Protein AF-A0A9E2CHU8-F1 (afdb_monomer)

Sequence (128 aa):
VSDAAAYLDTESKRGSFPGAATSPAGDGAPVSTQIASVIAGFEHRLPARLESLKRALKTEDNEAVRDILHQLTGTAGICGHAEISHEARRLLELARAGKLASRPEEMQTLERLVSDVTASHVDDPQAG

Mean predicted aligned error: 12.35 Å

Solvent-accessible surface area (backbone atoms only — not comparable to full-atom values): 7873 Å² total; per-residue (Å²): 140,78,91,82,83,87,89,82,83,88,82,86,79,81,76,83,76,84,78,83,78,88,72,90,80,84,70,91,66,57,70,68,58,58,52,50,53,52,35,52,53,48,59,70,45,45,62,62,50,52,53,50,40,53,49,22,50,74,68,67,35,62,65,60,35,43,52,52,24,50,49,41,24,55,52,27,46,77,57,68,37,54,67,57,13,52,48,25,46,54,50,34,55,32,48,76,69,68,50,35,77,85,37,68,73,72,48,52,63,54,52,49,54,52,50,53,56,52,55,65,59,71,76,60,93,79,89,125

Radius of gyration: 19.63 Å; Cα contacts (8 Å, |Δi|>4): 75; chains: 1; bounding box: 46×38×65 Å

Nearest PDB structures (foldseek):
  3myf-assembly1_A  TM=8.505E-01  e=9.511E-03  Shewanella sp. W3-18-1
  7c1i-assembly2_E  TM=8.844E-01  e=1.509E-02  Pseudomonas aeruginosa
  2a0b-assembly1_A  TM=7.018E-01  e=8.637E-02  Escherichia coli
  1sr2-assembly1_A  TM=5.996E-01  e=4.211E-02  Escherichia coli
  2mey-assembly1_A  TM=4.285E-01  e=1.123E+00  Blomia tropicalis

pLDDT: mean 79.86, std 22.06, range [34.59, 98.5]

Secondary structure (DSSP, 8-state):
--------------------------S---HHHHHHHHHHHHHHHHHHHHHHHHHHHHTT-HHHHHHHHHHHHHHHHHTT-HHHHHHHHHHHHHHHTT-STT-GGGGHHHHHHHHHHHHHHHT-----

Foldseek 3Di:
DDDDDDDDDPDDDPDDDPDPDDDDPDDCDDPVVVLVVLLVVCLVCLVVLLVQLVVCLVVVVLVSVLVSLVCQLVSCVSSVNNQSNVLSVVLNVCSVVVNCSVCVVSCVSNVVSSVVSNVVVVPDPPDD

Structure (mmCIF, N/CA/C/O backbone):
data_AF-A0A9E2CHU8-F1
#
_entry.id   AF-A0A9E2CHU8-F1
#
loop_
_atom_site.group_PDB
_atom_site.id
_atom_site.type_symbol
_atom_site.label_atom_id
_atom_site.label_alt_id
_atom_site.label_comp_id
_atom_site.label_asym_id
_atom_site.label_entity_id
_atom_site.label_seq_id
_atom_site.pdbx_PDB_ins_code
_atom_site.Cartn_x
_atom_site.Cartn_y
_atom_site.Cartn_z
_atom_site.occupancy
_atom_site.B_iso_or_equiv
_atom_site.auth_seq_id
_atom_site.auth_comp_id
_atom_site.auth_asym_id
_atom_site.auth_atom_id
_atom_site.pdbx_PDB_model_num
ATOM 1 N N . VAL A 1 1 ? 33.804 -28.545 33.926 1.00 43.16 1 VAL A N 1
ATOM 2 C CA . VAL A 1 1 ? 33.147 -29.843 33.639 1.00 43.16 1 VAL A CA 1
ATOM 3 C C . VAL A 1 1 ? 31.810 -29.819 34.352 1.00 43.16 1 VAL A C 1
ATOM 5 O O . VAL A 1 1 ? 31.831 -29.730 35.568 1.00 43.16 1 VAL A O 1
ATOM 8 N N . SER A 1 2 ? 30.646 -29.724 33.720 1.00 43.09 2 SER A N 1
ATOM 9 C CA . SER A 1 2 ? 30.214 -29.881 32.318 1.00 43.09 2 SER A CA 1
ATOM 10 C C . SER A 1 2 ? 29.017 -28.930 32.128 1.00 43.09 2 SER A C 1
ATOM 12 O O . SER A 1 2 ? 28.250 -28.748 33.066 1.00 43.09 2 SER A O 1
ATOM 14 N N . ASP A 1 3 ? 28.957 -28.085 31.105 1.00 42.50 3 ASP A N 1
ATOM 15 C CA . ASP A 1 3 ? 28.552 -28.362 29.717 1.00 42.50 3 ASP A CA 1
ATOM 16 C C . ASP A 1 3 ? 27.174 -29.035 29.591 1.00 42.50 3 ASP A C 1
ATOM 18 O O . ASP A 1 3 ? 27.013 -30.219 29.886 1.00 42.50 3 ASP A O 1
ATOM 22 N N . ALA A 1 4 ? 26.198 -28.235 29.163 1.00 45.34 4 ALA A N 1
ATOM 23 C CA . ALA A 1 4 ? 24.942 -28.663 28.563 1.00 45.34 4 ALA A CA 1
ATOM 24 C C . ALA A 1 4 ? 24.441 -27.516 27.672 1.00 45.34 4 ALA A C 1
ATOM 26 O O . ALA A 1 4 ? 23.685 -26.635 28.082 1.00 45.34 4 ALA A O 1
ATOM 27 N N . ALA A 1 5 ? 24.964 -27.523 26.452 1.00 47.44 5 ALA A N 1
ATOM 28 C CA . ALA A 1 5 ? 24.427 -26.846 25.289 1.00 47.44 5 ALA A CA 1
ATOM 29 C C . ALA A 1 5 ? 22.948 -27.199 25.016 1.00 47.44 5 ALA A C 1
ATOM 31 O O . ALA A 1 5 ? 22.411 -28.163 25.554 1.00 47.44 5 ALA A O 1
ATOM 32 N N . ALA A 1 6 ? 22.382 -26.456 24.059 1.00 47.72 6 ALA A N 1
ATOM 33 C CA . ALA A 1 6 ? 21.117 -26.673 23.348 1.00 47.72 6 ALA A CA 1
ATOM 34 C C . ALA A 1 6 ? 19.901 -25.899 23.875 1.00 47.72 6 ALA A C 1
ATOM 36 O O . ALA A 1 6 ? 19.076 -26.423 24.609 1.00 47.72 6 ALA A O 1
ATOM 37 N N . TYR A 1 7 ? 19.738 -24.671 23.373 1.00 40.31 7 TYR A N 1
ATOM 38 C CA . TYR A 1 7 ? 18.415 -24.145 23.019 1.00 40.31 7 TYR A CA 1
ATOM 39 C C . TYR A 1 7 ? 18.536 -23.271 21.759 1.00 40.31 7 TYR A C 1
ATOM 41 O O . TYR A 1 7 ? 18.435 -22.048 21.785 1.00 40.31 7 TYR A O 1
ATOM 49 N N . LEU A 1 8 ? 18.826 -23.936 20.640 1.00 45.59 8 LEU A N 1
ATOM 50 C CA . LEU A 1 8 ? 18.444 -23.477 19.310 1.00 45.59 8 LEU A CA 1
ATOM 51 C C . LEU A 1 8 ? 17.342 -24.431 18.853 1.00 45.59 8 LEU A C 1
ATOM 53 O O . LEU A 1 8 ? 17.632 -25.580 18.542 1.00 45.59 8 LEU A O 1
ATOM 57 N N . ASP A 1 9 ? 16.100 -23.961 18.842 1.00 40.09 9 ASP A N 1
ATOM 58 C CA . ASP A 1 9 ? 15.041 -24.565 18.030 1.00 40.09 9 ASP A CA 1
ATOM 59 C C . ASP A 1 9 ? 14.182 -23.447 17.438 1.00 40.09 9 ASP A C 1
ATOM 61 O O . ASP A 1 9 ? 13.048 -23.166 17.821 1.00 40.09 9 ASP A O 1
ATOM 65 N N . THR A 1 10 ? 14.815 -22.710 16.534 1.00 47.91 10 THR A N 1
ATOM 66 C CA . THR A 1 10 ? 14.122 -21.972 15.491 1.00 47.91 10 THR A CA 1
ATOM 67 C C . THR A 1 10 ? 13.942 -22.941 14.334 1.00 47.91 10 THR A C 1
ATOM 69 O O . THR A 1 10 ? 14.898 -23.141 13.597 1.00 47.91 10 THR A O 1
ATOM 72 N N . GLU A 1 11 ? 12.767 -23.550 14.192 1.00 44.38 11 GLU A N 1
ATOM 73 C CA . GLU A 1 11 ? 12.120 -23.835 12.902 1.00 44.38 11 GLU A CA 1
ATOM 74 C C . GLU A 1 11 ? 10.859 -24.684 13.108 1.00 44.38 11 GLU A C 1
ATOM 76 O O . GLU A 1 11 ? 10.882 -25.909 13.165 1.00 44.38 11 GLU A O 1
ATOM 81 N N . SER A 1 12 ? 9.694 -24.035 13.134 1.00 45.47 12 SER A N 1
ATOM 82 C CA . SER A 1 12 ? 8.466 -24.740 12.782 1.00 45.47 12 SER A CA 1
ATOM 83 C C . SER A 1 12 ? 7.416 -23.795 12.228 1.00 45.47 12 SER A C 1
ATOM 85 O O . SER A 1 12 ? 7.088 -22.782 12.836 1.00 45.47 12 SER A O 1
ATOM 87 N N . LYS A 1 13 ? 6.878 -24.198 11.072 1.00 44.41 13 LYS A N 1
ATOM 88 C CA . LYS A 1 13 ? 5.849 -23.550 10.241 1.00 44.41 13 LYS A CA 1
ATOM 89 C C . LYS A 1 13 ? 6.331 -22.461 9.282 1.00 44.41 13 LYS A C 1
ATOM 91 O O . LYS A 1 13 ? 5.797 -21.358 9.246 1.00 44.41 13 LYS A O 1
ATOM 96 N N . ARG A 1 14 ? 7.211 -22.841 8.347 1.00 46.72 14 ARG A N 1
ATOM 97 C CA . ARG A 1 14 ? 7.041 -22.332 6.976 1.00 46.72 14 ARG A CA 1
ATOM 98 C C . ARG A 1 14 ? 5.770 -22.964 6.425 1.00 46.72 14 ARG A C 1
ATOM 100 O O . ARG A 1 14 ? 5.700 -24.181 6.258 1.00 46.72 14 ARG A O 1
ATOM 107 N N . GLY A 1 15 ? 4.756 -22.128 6.232 1.00 39.62 15 GLY A N 1
ATOM 108 C CA . GLY A 1 15 ? 3.536 -22.490 5.534 1.00 39.62 15 GLY A CA 1
ATOM 109 C C . GLY A 1 15 ? 3.875 -23.153 4.205 1.00 39.62 15 GLY A C 1
ATOM 110 O O . GLY A 1 15 ? 4.675 -22.652 3.417 1.00 39.62 15 GLY A O 1
ATOM 111 N N . SER A 1 16 ? 3.281 -24.322 4.020 1.00 41.88 16 SER A N 1
ATOM 112 C CA . SER A 1 16 ? 3.229 -25.072 2.780 1.00 41.88 16 SER A CA 1
ATOM 113 C C . SER A 1 16 ? 2.719 -24.162 1.658 1.00 41.88 16 SER A C 1
ATOM 115 O O . SER A 1 16 ? 1.553 -23.775 1.654 1.00 41.88 16 SER A O 1
ATOM 117 N N . PHE A 1 17 ? 3.594 -23.794 0.722 1.00 44.38 17 PHE A N 1
ATOM 118 C CA . PHE A 1 17 ? 3.170 -23.302 -0.585 1.00 44.38 17 PHE A CA 1
ATOM 119 C C . PHE A 1 17 ? 2.913 -24.530 -1.466 1.00 44.38 17 PHE A C 1
ATOM 121 O O . PHE A 1 17 ? 3.857 -25.281 -1.734 1.00 44.38 17 PHE A O 1
ATOM 128 N N . PRO A 1 18 ? 1.671 -24.783 -1.910 1.00 47.88 18 PRO A N 1
ATOM 129 C CA . PRO A 1 18 ? 1.404 -25.883 -2.816 1.00 47.88 18 PRO A CA 1
ATOM 130 C C . PRO A 1 18 ? 1.918 -25.525 -4.217 1.00 47.88 18 PRO A C 1
ATOM 132 O O . PRO A 1 18 ? 1.414 -24.616 -4.865 1.00 47.88 18 PRO A O 1
ATOM 135 N N . GLY A 1 19 ? 2.941 -26.263 -4.650 1.00 43.47 19 GLY A N 1
ATOM 136 C CA . GLY A 1 19 ? 3.188 -26.667 -6.036 1.00 43.47 19 GLY A CA 1
ATOM 137 C C . GLY A 1 19 ? 3.162 -25.590 -7.122 1.00 43.47 19 GLY A C 1
ATOM 138 O O . GLY A 1 19 ? 2.180 -25.470 -7.845 1.00 43.47 19 GLY A O 1
ATOM 139 N N . ALA A 1 20 ? 4.305 -24.947 -7.367 1.00 40.34 20 ALA A N 1
ATOM 140 C CA . ALA A 1 20 ? 4.654 -24.538 -8.724 1.00 40.34 20 ALA A CA 1
ATOM 141 C C . ALA A 1 20 ? 5.552 -25.630 -9.309 1.00 40.34 20 ALA A C 1
ATOM 143 O O . ALA A 1 20 ? 6.733 -25.735 -8.981 1.00 40.34 20 ALA A O 1
ATOM 144 N N . ALA A 1 21 ? 4.940 -26.496 -10.113 1.00 43.25 21 ALA A N 1
ATOM 145 C CA . ALA A 1 21 ? 5.636 -27.493 -10.899 1.00 43.25 21 ALA A CA 1
ATOM 146 C C . ALA A 1 21 ? 6.771 -26.835 -11.695 1.00 43.25 21 ALA A C 1
ATOM 148 O O . ALA A 1 21 ? 6.575 -25.876 -12.440 1.00 43.25 21 ALA A O 1
ATOM 149 N N . THR A 1 22 ? 7.964 -27.387 -11.525 1.00 52.81 22 THR A N 1
ATOM 150 C CA . THR A 1 22 ? 9.127 -27.159 -12.371 1.00 52.81 22 THR A CA 1
ATOM 1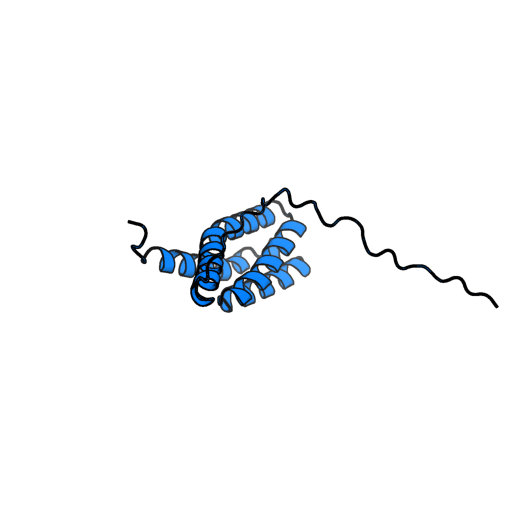51 C C . THR A 1 22 ? 8.772 -27.462 -13.827 1.00 52.81 22 THR A C 1
ATOM 153 O O . THR A 1 22 ? 8.552 -28.620 -14.178 1.00 52.81 22 THR A O 1
ATOM 156 N N . SER A 1 23 ? 8.751 -26.438 -14.678 1.00 50.59 23 SER A N 1
ATOM 157 C CA . SER A 1 23 ? 8.963 -26.601 -16.119 1.00 50.59 2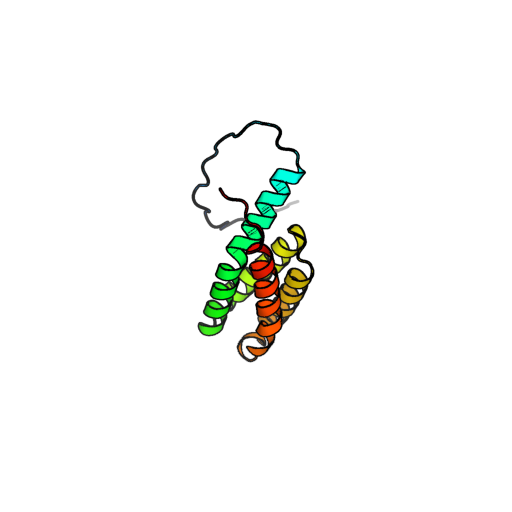3 SER A CA 1
ATOM 158 C C . SER A 1 23 ? 10.279 -25.916 -16.487 1.00 50.59 23 SER A C 1
ATOM 160 O O . SER A 1 23 ? 10.450 -24.739 -16.160 1.00 50.59 23 SER A O 1
ATOM 162 N N . PRO A 1 24 ? 11.229 -26.625 -17.123 1.00 58.19 24 PRO A N 1
ATOM 163 C CA . PRO A 1 24 ? 12.494 -26.051 -17.536 1.00 58.19 24 PRO A CA 1
ATOM 164 C C . PRO A 1 24 ? 12.301 -25.404 -18.909 1.00 58.19 24 PRO A C 1
ATOM 166 O O . PRO A 1 24 ? 12.374 -26.072 -19.935 1.00 58.19 24 PRO A O 1
ATOM 169 N N . ALA A 1 25 ? 12.046 -24.098 -18.937 1.00 49.81 25 ALA A N 1
ATOM 170 C CA . ALA A 1 25 ? 12.261 -23.314 -20.146 1.00 49.81 25 ALA A CA 1
ATOM 171 C C . ALA A 1 25 ? 13.726 -22.864 -20.144 1.00 49.81 25 ALA A C 1
ATOM 173 O O . ALA A 1 25 ? 14.080 -21.828 -19.582 1.00 49.81 25 ALA A O 1
ATOM 174 N N . GLY A 1 26 ? 14.593 -23.705 -20.706 1.00 56.34 26 GLY A N 1
ATOM 175 C CA . GLY A 1 26 ? 15.872 -23.235 -21.212 1.00 56.34 26 GLY A CA 1
ATOM 176 C C . GLY A 1 26 ? 15.613 -22.359 -22.431 1.00 56.34 26 GLY A C 1
ATOM 177 O O . GLY A 1 26 ? 14.940 -22.797 -23.352 1.00 56.34 26 GLY A O 1
ATOM 178 N N . ASP A 1 27 ? 16.075 -21.117 -22.386 1.00 52.38 27 ASP A N 1
ATOM 179 C CA . ASP A 1 27 ? 16.799 -20.440 -23.464 1.00 52.38 27 ASP A CA 1
ATOM 180 C C . ASP A 1 27 ? 17.025 -18.991 -23.048 1.00 52.38 27 ASP A C 1
ATOM 182 O O . ASP A 1 27 ? 16.215 -18.400 -22.334 1.00 52.38 27 ASP A O 1
ATOM 186 N N . GLY A 1 28 ? 18.176 -18.448 -23.435 1.00 52.66 28 GLY A N 1
ATOM 187 C CA . GLY A 1 28 ? 18.713 -17.161 -23.003 1.00 52.66 28 GLY A CA 1
ATOM 188 C C . GLY A 1 28 ? 17.872 -15.951 -23.403 1.00 52.66 28 GLY A C 1
ATOM 189 O O . GLY A 1 28 ? 18.318 -15.125 -24.196 1.00 52.66 28 GLY A O 1
ATOM 190 N N . ALA A 1 29 ? 16.685 -15.801 -22.817 1.00 50.88 29 ALA A N 1
ATOM 191 C CA . ALA A 1 29 ? 15.995 -14.528 -22.786 1.00 50.88 29 ALA A CA 1
ATOM 192 C C . ALA A 1 29 ? 16.943 -13.511 -22.131 1.00 50.88 29 ALA A C 1
ATOM 194 O O . ALA A 1 29 ? 17.477 -13.786 -21.048 1.00 50.88 29 ALA A O 1
ATOM 195 N N . PRO A 1 30 ? 17.199 -12.355 -22.765 1.00 60.56 30 PRO A N 1
ATOM 196 C CA . PRO A 1 30 ? 18.044 -11.344 -22.158 1.00 60.56 30 PRO A CA 1
ATOM 197 C C . PRO A 1 30 ? 17.442 -10.970 -20.799 1.00 60.56 30 PRO A C 1
ATOM 199 O O . PRO A 1 30 ? 16.225 -10.840 -20.671 1.00 60.56 30 PRO A O 1
ATOM 202 N N . VAL A 1 31 ? 18.288 -10.821 -19.775 1.00 66.69 31 VAL A N 1
ATOM 203 C CA . VAL A 1 31 ? 17.899 -10.558 -18.371 1.00 66.69 31 VAL A CA 1
ATOM 204 C C . VAL A 1 31 ? 16.854 -9.433 -18.252 1.00 66.69 31 VAL A C 1
ATOM 206 O O . VAL A 1 31 ? 15.976 -9.482 -17.392 1.00 66.69 31 VAL A O 1
ATOM 209 N N . SER A 1 32 ? 16.882 -8.463 -19.169 1.00 69.88 32 SER A N 1
ATOM 210 C CA . SER A 1 32 ? 15.886 -7.393 -19.297 1.00 69.88 32 SER A CA 1
ATOM 211 C C . SER A 1 32 ? 14.448 -7.889 -19.511 1.00 69.88 32 SER A C 1
ATOM 213 O O . SER A 1 32 ? 13.523 -7.335 -18.925 1.00 69.88 32 SER A O 1
ATOM 215 N N . THR A 1 33 ? 14.243 -8.948 -20.298 1.00 71.69 33 THR A N 1
ATOM 216 C CA . THR A 1 33 ? 12.911 -9.501 -20.609 1.00 71.69 33 THR A CA 1
ATOM 217 C C . THR A 1 33 ? 12.318 -10.249 -19.414 1.00 71.69 33 THR A C 1
ATOM 219 O O . THR A 1 33 ? 11.124 -10.141 -19.137 1.00 71.69 33 THR A O 1
ATOM 222 N N . GLN A 1 34 ? 13.153 -10.957 -18.645 1.00 78.12 34 GLN A N 1
ATOM 223 C CA . GLN A 1 34 ? 12.707 -11.628 -17.419 1.00 78.12 34 GLN A CA 1
ATOM 224 C C . GLN A 1 34 ? 12.266 -10.612 -16.360 1.00 78.12 34 GLN A C 1
ATOM 226 O O . GLN A 1 34 ? 11.193 -10.765 -15.778 1.00 78.12 34 GLN A O 1
ATOM 231 N N . ILE A 1 35 ? 13.041 -9.542 -16.157 1.00 83.38 35 ILE A N 1
ATOM 232 C CA . ILE A 1 35 ? 12.691 -8.469 -15.215 1.00 83.38 35 ILE A CA 1
ATOM 233 C C . ILE A 1 35 ? 11.384 -7.780 -15.632 1.00 83.38 35 ILE A C 1
ATOM 235 O O . ILE A 1 35 ? 10.507 -7.598 -14.789 1.00 83.38 35 ILE A O 1
ATOM 239 N N . ALA A 1 36 ? 11.205 -7.483 -16.924 1.00 84.69 36 ALA A N 1
ATOM 240 C CA . ALA A 1 36 ? 9.966 -6.893 -17.435 1.00 84.69 36 ALA A CA 1
ATOM 241 C C . ALA A 1 36 ? 8.733 -7.765 -17.132 1.00 84.69 36 ALA A C 1
ATOM 243 O O . ALA A 1 36 ? 7.715 -7.252 -16.674 1.00 84.69 36 ALA A O 1
ATOM 244 N N . SER A 1 37 ? 8.836 -9.092 -17.285 1.00 86.50 37 SER A N 1
ATOM 245 C CA . SER A 1 37 ? 7.731 -10.008 -16.955 1.00 86.50 37 SER A CA 1
ATOM 246 C C . SER A 1 37 ? 7.376 -10.021 -15.459 1.00 86.50 37 SER A C 1
ATOM 248 O O . SER A 1 37 ? 6.205 -10.145 -15.091 1.00 86.50 37 SER A O 1
ATOM 250 N N . VAL A 1 38 ? 8.373 -9.852 -14.581 1.00 89.25 38 VAL A N 1
ATOM 251 C CA . VAL A 1 38 ? 8.163 -9.765 -13.128 1.00 89.25 38 VAL A CA 1
ATOM 252 C C . VAL A 1 38 ? 7.437 -8.471 -12.771 1.00 89.25 38 VAL A C 1
ATOM 254 O O . VAL A 1 38 ? 6.489 -8.522 -11.981 1.00 89.25 38 VAL A O 1
ATOM 257 N N . ILE A 1 39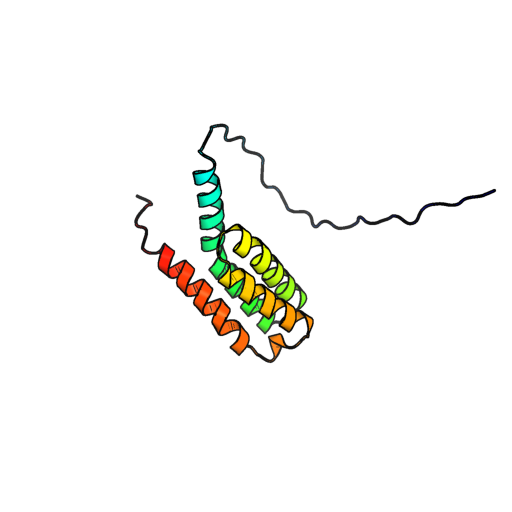 ? 7.844 -7.350 -13.373 1.00 91.44 39 ILE A N 1
ATOM 258 C CA . ILE A 1 39 ? 7.207 -6.039 -13.189 1.00 91.44 39 ILE A CA 1
ATOM 259 C C . ILE A 1 39 ? 5.758 -6.090 -13.681 1.00 91.44 39 ILE A C 1
ATOM 261 O O . ILE A 1 39 ? 4.850 -5.850 -12.890 1.00 91.44 39 ILE A O 1
ATOM 265 N N . ALA A 1 40 ? 5.516 -6.538 -14.916 1.00 89.69 40 ALA A N 1
ATOM 266 C CA . ALA A 1 40 ? 4.162 -6.666 -15.462 1.00 89.69 40 ALA A CA 1
ATOM 267 C C . ALA A 1 40 ? 3.275 -7.581 -14.595 1.00 89.69 40 ALA A C 1
ATOM 269 O O . ALA A 1 40 ? 2.123 -7.267 -14.295 1.00 89.69 40 ALA A O 1
ATOM 270 N N . GLY A 1 41 ? 3.823 -8.699 -14.104 1.00 90.75 41 GLY A N 1
ATOM 271 C CA . GLY A 1 41 ? 3.108 -9.576 -13.179 1.00 90.75 41 GLY A CA 1
ATOM 272 C C . GLY A 1 41 ? 2.786 -8.908 -11.836 1.00 90.75 41 GLY A C 1
ATOM 273 O O . GLY A 1 41 ? 1.746 -9.195 -11.238 1.00 90.75 41 GLY A O 1
ATOM 274 N N . PHE A 1 42 ? 3.667 -8.045 -11.329 1.00 93.12 42 PHE A N 1
ATOM 275 C CA . PHE A 1 42 ? 3.406 -7.240 -10.136 1.00 93.12 42 PHE A CA 1
ATOM 276 C C . PHE A 1 42 ? 2.284 -6.225 -10.385 1.00 93.12 42 PHE A C 1
ATOM 278 O O . PHE A 1 42 ? 1.321 -6.222 -9.614 1.00 93.12 42 PHE A O 1
ATOM 285 N N . GLU A 1 43 ? 2.367 -5.449 -11.468 1.00 93.81 43 GLU A N 1
ATOM 286 C CA . GLU A 1 43 ? 1.371 -4.442 -11.859 1.00 93.81 43 GLU A CA 1
ATOM 287 C C . GLU A 1 43 ? -0.017 -5.071 -12.043 1.00 93.81 43 GLU A C 1
ATOM 289 O O . GLU A 1 43 ? -0.989 -4.618 -11.438 1.00 93.81 43 GLU A O 1
ATOM 294 N N . HIS A 1 44 ? -0.103 -6.205 -12.747 1.00 93.06 44 HIS A N 1
ATOM 295 C CA . HIS A 1 44 ? -1.354 -6.948 -12.935 1.00 93.06 44 HIS A CA 1
ATOM 296 C C . HIS A 1 44 ? -1.989 -7.394 -11.604 1.00 93.06 44 HIS A C 1
ATOM 298 O O . HIS A 1 44 ? -3.212 -7.448 -11.459 1.00 93.06 44 HIS A O 1
ATOM 304 N N . ARG A 1 45 ? -1.185 -7.769 -10.600 1.00 94.25 45 ARG A N 1
ATOM 305 C CA . ARG A 1 45 ? -1.696 -8.230 -9.292 1.00 94.25 45 ARG A CA 1
ATOM 306 C C . ARG A 1 45 ? -1.992 -7.086 -8.322 1.00 94.25 45 ARG A C 1
ATOM 308 O O . ARG A 1 45 ? -2.602 -7.330 -7.276 1.00 94.25 45 ARG A O 1
ATOM 315 N N . LEU A 1 46 ? -1.562 -5.866 -8.634 1.00 93.94 46 LEU A N 1
ATOM 316 C CA . LEU A 1 46 ? -1.633 -4.721 -7.735 1.00 93.94 46 LEU A CA 1
ATOM 317 C C . LEU A 1 46 ? -3.074 -4.346 -7.334 1.00 93.94 46 LEU A C 1
ATOM 319 O O . LEU A 1 46 ? -3.316 -4.224 -6.129 1.00 93.94 46 LEU A O 1
ATOM 323 N N . PRO A 1 47 ? -4.058 -4.282 -8.259 1.00 95.31 47 PRO A N 1
ATOM 324 C CA . PRO A 1 47 ? -5.453 -4.002 -7.903 1.00 95.31 47 PRO A CA 1
ATOM 325 C C . PRO A 1 47 ? -6.041 -5.043 -6.948 1.00 95.31 47 PRO A C 1
ATOM 327 O O . PRO A 1 47 ? -6.642 -4.704 -5.932 1.00 95.31 47 PRO A O 1
ATOM 330 N N . ALA A 1 48 ? -5.814 -6.331 -7.219 1.00 95.75 48 ALA A N 1
ATOM 331 C CA . ALA A 1 48 ? -6.335 -7.412 -6.384 1.00 95.75 48 ALA A CA 1
ATOM 332 C C . ALA A 1 48 ? -5.739 -7.395 -4.963 1.00 95.75 4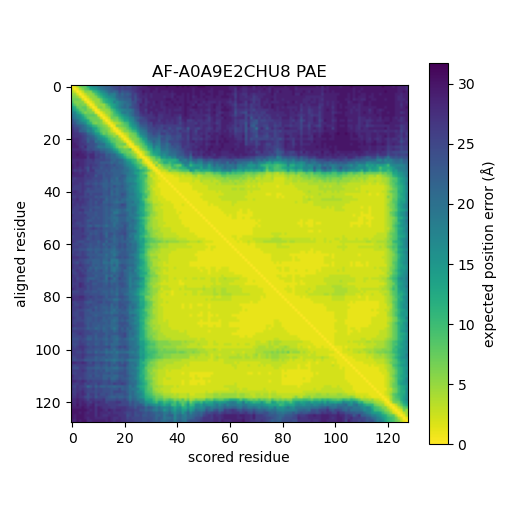8 ALA A C 1
ATOM 334 O O . ALA A 1 48 ? -6.428 -7.719 -3.987 1.00 95.75 48 ALA A O 1
ATOM 335 N N . ARG A 1 49 ? -4.466 -6.994 -4.830 1.00 96.19 49 ARG A N 1
ATOM 336 C CA . ARG A 1 49 ? -3.817 -6.785 -3.527 1.00 96.19 49 ARG A CA 1
ATOM 337 C C . ARG A 1 49 ? -4.419 -5.599 -2.781 1.00 96.19 49 ARG A C 1
ATOM 339 O O . ARG A 1 49 ? -4.704 -5.738 -1.594 1.00 96.19 49 ARG A O 1
ATOM 346 N N . LEU A 1 50 ? -4.662 -4.481 -3.465 1.00 96.88 50 LEU A N 1
ATOM 347 C CA . LEU A 1 50 ? -5.310 -3.309 -2.876 1.00 96.88 50 LEU A CA 1
ATOM 348 C C . LEU A 1 50 ? -6.722 -3.642 -2.370 1.00 96.88 50 LEU A C 1
ATOM 350 O O . LEU A 1 50 ? -7.066 -3.315 -1.237 1.00 96.88 50 LEU A O 1
ATOM 354 N N . GLU A 1 51 ? -7.507 -4.377 -3.154 1.00 97.19 51 GLU A N 1
ATOM 355 C CA . GLU A 1 51 ? -8.836 -4.832 -2.734 1.00 97.19 51 GLU A CA 1
ATOM 356 C C . GLU A 1 51 ? -8.779 -5.804 -1.546 1.00 97.19 51 GLU A C 1
ATOM 358 O O . GLU A 1 51 ? -9.634 -5.772 -0.661 1.00 97.19 51 GLU A O 1
ATOM 363 N N . SER A 1 52 ? -7.751 -6.653 -1.482 1.00 97.62 52 SER A N 1
ATOM 364 C CA . SER A 1 52 ? -7.529 -7.531 -0.324 1.00 97.62 52 SER A CA 1
ATOM 365 C C . SER A 1 52 ? -7.176 -6.735 0.932 1.00 97.62 52 SER A C 1
ATOM 367 O O . SER A 1 52 ? -7.701 -7.034 2.000 1.00 97.62 52 SER A O 1
ATOM 369 N N . LEU A 1 53 ? -6.365 -5.683 0.798 1.00 96.94 53 LEU A N 1
ATOM 370 C CA . LEU A 1 53 ? -6.024 -4.777 1.894 1.00 96.94 53 LEU A CA 1
ATOM 371 C C . LEU A 1 53 ? -7.257 -4.019 2.407 1.00 96.94 53 LEU A C 1
ATOM 373 O O . LEU A 1 53 ? -7.493 -3.974 3.613 1.00 96.94 53 LEU A O 1
ATOM 377 N N . LYS A 1 54 ? -8.092 -3.495 1.501 1.00 96.50 54 LYS A N 1
ATOM 378 C CA . LYS A 1 54 ? -9.367 -2.842 1.846 1.00 96.50 54 LYS A CA 1
ATOM 379 C C . LYS A 1 54 ? -10.305 -3.779 2.604 1.00 96.50 54 LYS A C 1
ATOM 381 O O . LYS A 1 54 ? -10.898 -3.384 3.607 1.00 96.50 54 LYS A O 1
ATOM 386 N N . ARG A 1 55 ? -10.427 -5.031 2.149 1.00 96.94 55 ARG A N 1
ATOM 387 C CA . ARG A 1 55 ? -11.218 -6.052 2.851 1.00 96.94 55 ARG A CA 1
ATOM 388 C C . ARG A 1 55 ? -10.664 -6.337 4.242 1.00 96.94 55 ARG A C 1
ATOM 390 O O . ARG A 1 55 ? -11.445 -6.310 5.184 1.00 96.94 55 ARG A O 1
ATOM 397 N N . ALA A 1 56 ? -9.354 -6.543 4.366 1.00 96.62 56 ALA A N 1
ATOM 398 C CA . ALA A 1 56 ? -8.708 -6.815 5.647 1.00 96.62 56 ALA A CA 1
ATOM 399 C C . ALA A 1 56 ? -8.916 -5.669 6.653 1.00 96.62 56 ALA A C 1
ATOM 401 O O . ALA A 1 56 ? -9.243 -5.922 7.808 1.00 96.62 56 ALA A O 1
ATOM 402 N N . LEU A 1 57 ? -8.834 -4.410 6.204 1.00 95.00 57 LEU A N 1
ATOM 403 C CA . LEU A 1 57 ? -9.165 -3.247 7.036 1.00 95.00 57 LEU A CA 1
ATOM 404 C C . LEU A 1 57 ? -10.628 -3.263 7.495 1.00 95.00 57 LEU A C 1
ATOM 406 O O . LEU A 1 57 ? -10.905 -3.020 8.666 1.00 95.00 57 LEU A O 1
ATOM 410 N N . LYS A 1 58 ? -11.565 -3.583 6.595 1.00 95.06 58 LYS A N 1
ATOM 411 C CA . LYS A 1 58 ? -13.000 -3.647 6.913 1.00 95.06 58 LYS A CA 1
ATOM 412 C C . LYS A 1 58 ? -13.346 -4.768 7.898 1.00 95.06 58 LYS A C 1
ATOM 414 O O . LYS A 1 58 ? -14.299 -4.625 8.656 1.00 95.06 58 LYS A O 1
ATOM 419 N N . THR A 1 59 ? -12.619 -5.881 7.863 1.00 95.81 59 THR A N 1
ATOM 420 C CA . THR A 1 59 ? -12.817 -7.023 8.770 1.00 95.81 59 THR A CA 1
ATOM 421 C C . THR A 1 59 ? -11.920 -6.970 10.005 1.00 95.81 59 THR A C 1
ATOM 423 O O . THR A 1 59 ? -11.870 -7.952 10.738 1.00 95.81 59 THR A O 1
ATOM 426 N N . GLU A 1 60 ? -11.203 -5.861 10.221 1.00 94.69 60 GLU A N 1
ATOM 427 C CA . GLU A 1 60 ? -10.252 -5.671 11.326 1.00 94.69 60 GLU A CA 1
ATOM 428 C C . GLU A 1 60 ? -9.161 -6.762 11.403 1.00 94.69 60 GLU A C 1
ATOM 430 O O . GLU A 1 60 ? -8.586 -7.035 12.461 1.00 94.69 60 GLU A O 1
ATOM 435 N N . ASP A 1 61 ? -8.825 -7.365 10.258 1.00 96.94 61 ASP A N 1
ATOM 436 C CA . ASP A 1 61 ? -7.785 -8.386 10.136 1.00 96.94 61 ASP A CA 1
ATOM 437 C C . ASP A 1 61 ? -6.400 -7.723 10.074 1.00 96.94 61 ASP A C 1
ATOM 439 O O . ASP A 1 61 ? -5.787 -7.538 9.019 1.00 96.94 61 ASP A O 1
ATOM 443 N N . ASN A 1 62 ? -5.923 -7.301 11.245 1.00 94.75 62 ASN A N 1
ATOM 444 C CA . ASN A 1 62 ? -4.664 -6.572 11.394 1.00 94.75 62 ASN A CA 1
ATOM 445 C C . ASN A 1 62 ? -3.433 -7.384 10.955 1.00 94.75 62 ASN A C 1
ATOM 447 O O . ASN A 1 62 ? -2.424 -6.793 10.560 1.00 94.75 62 ASN A O 1
ATOM 451 N N . GLU A 1 63 ? -3.493 -8.715 11.029 1.00 96.62 63 GLU A N 1
ATOM 452 C CA . GLU A 1 63 ? -2.417 -9.593 10.562 1.00 96.62 63 GLU A CA 1
ATOM 453 C C . GLU A 1 63 ? -2.336 -9.549 9.035 1.00 96.62 63 GLU A C 1
ATOM 455 O O . GLU A 1 63 ? -1.293 -9.174 8.491 1.00 96.62 63 GLU A O 1
ATOM 460 N N . ALA A 1 64 ? -3.461 -9.771 8.345 1.00 97.19 64 ALA A N 1
ATOM 461 C CA . ALA A 1 64 ? -3.514 -9.683 6.889 1.00 97.19 64 ALA A CA 1
ATOM 462 C C . ALA A 1 64 ? -3.142 -8.283 6.370 1.00 97.19 64 ALA A C 1
ATOM 464 O O . ALA A 1 64 ? -2.406 -8.164 5.387 1.00 97.19 64 ALA A O 1
ATOM 465 N N . VAL A 1 65 ? -3.588 -7.213 7.042 1.00 97.62 65 VAL A N 1
ATOM 466 C CA . VAL A 1 65 ? -3.194 -5.830 6.708 1.00 97.62 65 VAL A CA 1
ATOM 467 C C . VAL A 1 65 ? -1.673 -5.680 6.723 1.00 97.62 65 VAL A C 1
ATOM 469 O O . VAL A 1 65 ? -1.083 -5.176 5.762 1.00 97.62 65 VAL A O 1
ATOM 472 N N . ARG A 1 66 ? -1.021 -6.130 7.801 1.00 97.56 66 ARG A N 1
ATOM 473 C CA . ARG A 1 66 ? 0.434 -6.022 7.952 1.00 97.56 66 ARG A CA 1
ATOM 474 C C . ARG A 1 66 ? 1.175 -6.847 6.909 1.00 97.56 66 ARG A C 1
ATOM 476 O O . ARG A 1 66 ? 2.148 -6.346 6.347 1.00 97.56 66 ARG A O 1
ATOM 483 N N . ASP A 1 67 ? 0.720 -8.062 6.636 1.00 97.88 67 ASP A N 1
ATOM 484 C CA . ASP A 1 67 ? 1.354 -8.952 5.664 1.00 97.88 67 ASP A CA 1
ATOM 485 C C . ASP A 1 67 ? 1.269 -8.394 4.245 1.00 97.88 67 ASP A C 1
ATOM 487 O O . ASP A 1 67 ? 2.279 -8.343 3.535 1.00 97.88 67 ASP A O 1
ATOM 491 N N . ILE A 1 68 ? 0.097 -7.895 3.845 1.00 98.00 68 ILE A N 1
ATOM 492 C CA . ILE A 1 68 ? -0.089 -7.286 2.525 1.00 98.00 68 ILE A CA 1
ATOM 493 C C . ILE A 1 68 ? 0.792 -6.037 2.384 1.00 98.00 68 ILE A C 1
ATOM 495 O O . ILE A 1 68 ? 1.496 -5.897 1.381 1.00 98.00 68 ILE A O 1
ATOM 499 N N . LEU A 1 69 ? 0.814 -5.153 3.388 1.00 98.06 69 LEU A N 1
ATOM 500 C CA . LEU A 1 69 ? 1.638 -3.938 3.369 1.00 98.06 69 LEU A CA 1
ATOM 501 C C . LEU A 1 69 ? 3.141 -4.245 3.380 1.00 98.06 69 LEU A C 1
ATOM 503 O O . LEU A 1 69 ? 3.914 -3.592 2.674 1.00 98.06 69 LEU A O 1
ATOM 507 N N . HIS A 1 70 ? 3.568 -5.264 4.127 1.00 97.50 70 HIS A N 1
ATOM 508 C CA . HIS A 1 70 ? 4.954 -5.722 4.135 1.00 97.50 70 HIS A CA 1
ATOM 509 C C . HIS A 1 70 ? 5.378 -6.252 2.758 1.00 97.50 70 HIS A C 1
ATOM 511 O O . HIS A 1 70 ? 6.412 -5.840 2.222 1.00 97.50 70 HIS A O 1
ATOM 517 N N . GLN A 1 71 ? 4.550 -7.102 2.146 1.00 96.62 71 GLN A N 1
ATOM 518 C CA . GLN A 1 71 ? 4.794 -7.614 0.799 1.00 96.62 71 GLN A CA 1
ATOM 519 C C . GLN A 1 71 ? 4.811 -6.491 -0.241 1.00 96.62 71 GLN A C 1
ATOM 521 O O . GLN A 1 71 ? 5.700 -6.475 -1.093 1.00 96.62 71 GLN A O 1
ATOM 526 N N . LEU A 1 72 ? 3.870 -5.541 -0.178 1.00 96.62 72 LEU A N 1
ATOM 527 C CA . LEU A 1 72 ? 3.837 -4.375 -1.067 1.00 96.62 72 LEU A CA 1
ATOM 528 C C . LEU A 1 72 ? 5.102 -3.530 -0.924 1.00 96.62 72 LEU A C 1
ATOM 530 O O . LEU A 1 72 ? 5.714 -3.197 -1.932 1.00 96.62 72 LEU A O 1
ATOM 534 N N . THR A 1 73 ? 5.550 -3.275 0.307 1.00 96.19 73 THR A N 1
ATOM 535 C CA . THR A 1 73 ? 6.789 -2.531 0.574 1.00 96.19 73 THR A CA 1
ATOM 536 C C . THR A 1 73 ? 7.985 -3.165 -0.139 1.00 96.19 73 THR A C 1
ATOM 538 O O . THR A 1 73 ? 8.730 -2.468 -0.829 1.00 96.19 73 THR A O 1
ATOM 541 N N . GLY A 1 74 ? 8.172 -4.482 0.005 1.00 93.81 74 GLY A N 1
ATOM 542 C CA . GLY A 1 74 ? 9.304 -5.186 -0.603 1.00 93.81 74 GLY A CA 1
ATOM 543 C C . GLY A 1 74 ? 9.179 -5.314 -2.121 1.00 93.81 74 GLY A C 1
ATOM 544 O O . GLY A 1 74 ? 10.085 -4.934 -2.861 1.00 93.81 74 GLY A O 1
ATOM 545 N N . THR A 1 75 ? 8.040 -5.823 -2.594 1.00 94.00 75 THR A N 1
ATOM 546 C CA . THR A 1 75 ? 7.850 -6.131 -4.020 1.00 94.00 75 THR A CA 1
ATOM 547 C C . THR A 1 75 ? 7.785 -4.882 -4.895 1.00 94.00 75 THR A C 1
ATOM 549 O O . THR A 1 75 ? 8.394 -4.883 -5.961 1.00 94.00 75 THR A O 1
ATOM 552 N N . ALA A 1 76 ? 7.156 -3.795 -4.432 1.00 94.88 76 ALA A N 1
ATOM 553 C CA . ALA A 1 76 ? 7.107 -2.537 -5.178 1.00 94.88 76 ALA A CA 1
ATOM 554 C C . ALA A 1 76 ? 8.501 -1.923 -5.371 1.00 94.88 76 ALA A C 1
ATOM 556 O O . ALA A 1 76 ? 8.813 -1.449 -6.459 1.00 94.88 76 ALA A O 1
ATOM 557 N N . GLY A 1 77 ? 9.363 -1.986 -4.348 1.00 93.19 77 GLY A N 1
ATOM 558 C CA . GLY A 1 77 ? 10.729 -1.463 -4.437 1.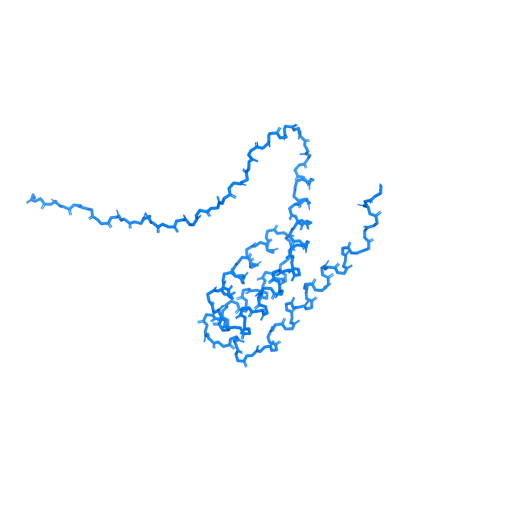00 93.19 77 GLY A CA 1
ATOM 559 C C . GLY A 1 77 ? 11.582 -2.216 -5.459 1.00 93.19 77 GLY A C 1
ATOM 560 O O . GLY A 1 77 ? 12.290 -1.594 -6.244 1.00 93.19 77 GLY A O 1
ATOM 561 N N . ILE A 1 78 ? 11.464 -3.547 -5.501 1.00 92.62 78 ILE A N 1
ATOM 562 C CA . ILE A 1 78 ? 12.170 -4.392 -6.480 1.00 92.62 78 ILE A CA 1
ATOM 563 C C . ILE A 1 78 ? 11.667 -4.129 -7.907 1.00 92.62 78 ILE A C 1
ATOM 565 O O . ILE A 1 78 ? 12.455 -4.157 -8.846 1.00 92.62 78 ILE A O 1
ATOM 569 N N . CYS A 1 79 ? 10.372 -3.844 -8.068 1.00 92.62 79 CYS A N 1
ATOM 570 C CA . CYS A 1 79 ? 9.755 -3.592 -9.373 1.00 92.62 79 CYS A CA 1
ATOM 571 C C . CYS A 1 79 ? 9.892 -2.134 -9.853 1.00 92.62 79 CYS A C 1
ATOM 573 O O . CYS A 1 79 ? 9.336 -1.789 -10.885 1.00 92.62 79 CYS A O 1
ATOM 575 N N . GLY A 1 80 ? 10.615 -1.271 -9.127 1.00 93.81 80 GLY A N 1
ATOM 576 C CA . GLY A 1 80 ? 10.848 0.123 -9.530 1.00 93.81 80 GLY A CA 1
AT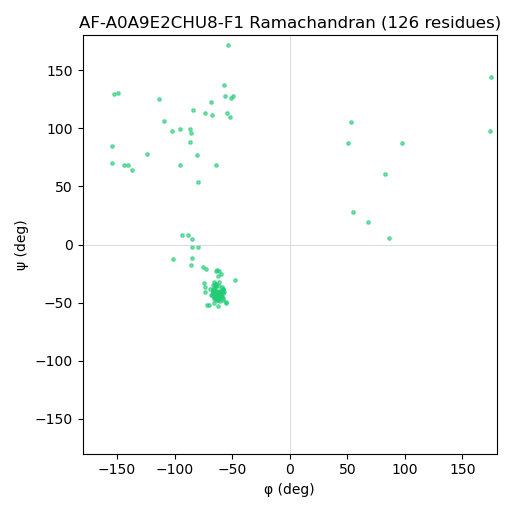OM 577 C C . GLY A 1 80 ? 9.760 1.121 -9.114 1.00 93.81 80 GLY A C 1
ATOM 578 O O . GLY A 1 80 ? 9.864 2.302 -9.432 1.00 93.81 80 GLY A O 1
ATOM 579 N N . HIS A 1 81 ? 8.757 0.705 -8.338 1.00 95.25 81 HIS A N 1
ATOM 580 C CA . HIS A 1 81 ? 7.683 1.575 -7.848 1.00 95.25 81 HIS A CA 1
ATOM 581 C C . HIS A 1 81 ? 7.995 2.107 -6.442 1.00 95.25 81 HIS A C 1
ATOM 583 O O . HIS A 1 81 ? 7.359 1.737 -5.446 1.00 95.25 81 HIS A O 1
ATOM 589 N N . ALA A 1 82 ? 9.005 2.974 -6.350 1.00 95.44 82 ALA A N 1
ATOM 590 C CA . ALA A 1 82 ? 9.495 3.506 -5.076 1.00 95.44 82 ALA A CA 1
ATOM 591 C C . ALA A 1 82 ? 8.406 4.233 -4.264 1.00 95.44 82 ALA A C 1
ATOM 593 O O . ALA A 1 82 ? 8.336 4.061 -3.049 1.00 95.44 82 ALA A O 1
ATOM 594 N N . GLU A 1 83 ? 7.517 4.985 -4.918 1.00 97.31 83 GLU A N 1
ATOM 595 C CA . GLU A 1 83 ? 6.432 5.709 -4.242 1.00 97.31 83 GLU A CA 1
ATOM 596 C C . GLU A 1 83 ? 5.420 4.761 -3.588 1.00 97.31 83 GLU A C 1
ATOM 598 O O . GLU A 1 83 ? 5.063 4.949 -2.425 1.00 97.31 83 GLU A O 1
ATOM 603 N N . ILE A 1 84 ? 5.037 3.681 -4.280 1.00 97.38 84 ILE A N 1
ATOM 604 C CA . ILE A 1 84 ? 4.176 2.632 -3.712 1.00 97.38 84 ILE A CA 1
ATOM 605 C C . ILE A 1 84 ? 4.883 1.950 -2.536 1.00 97.38 84 ILE A C 1
ATOM 607 O O . ILE A 1 84 ? 4.263 1.713 -1.500 1.00 97.38 84 ILE A O 1
ATOM 611 N N . SER A 1 85 ? 6.183 1.660 -2.662 1.00 98.00 85 SER A N 1
ATOM 612 C CA . SER A 1 85 ? 6.975 1.068 -1.574 1.00 98.00 85 SER A CA 1
ATOM 613 C C . SER A 1 85 ? 7.001 1.967 -0.332 1.00 98.00 85 SER A C 1
ATOM 615 O O . SER A 1 85 ? 6.811 1.490 0.791 1.00 98.00 85 SER A O 1
ATOM 617 N N . HIS A 1 86 ? 7.209 3.271 -0.521 1.00 98.12 86 HIS A N 1
ATOM 618 C CA . HIS A 1 86 ? 7.245 4.247 0.564 1.00 98.12 86 HIS A CA 1
ATOM 619 C C . HIS A 1 86 ? 5.888 4.397 1.248 1.00 98.12 86 HIS A C 1
ATOM 621 O O . HIS A 1 86 ? 5.828 4.334 2.480 1.00 98.12 86 HIS A O 1
ATOM 627 N N . GLU A 1 87 ? 4.806 4.528 0.479 1.00 98.31 87 GLU A N 1
ATOM 628 C CA . GLU A 1 87 ? 3.470 4.653 1.061 1.00 98.31 87 GLU A CA 1
ATOM 629 C C . GLU A 1 87 ? 3.055 3.361 1.779 1.00 98.31 87 GLU A C 1
ATOM 631 O O . GLU A 1 87 ? 2.571 3.409 2.909 1.00 98.31 87 GLU A O 1
ATOM 636 N N . ALA A 1 88 ? 3.343 2.186 1.207 1.00 98.12 88 ALA A N 1
ATOM 637 C CA . ALA A 1 88 ? 3.085 0.908 1.871 1.00 98.12 88 ALA A CA 1
ATOM 638 C C . ALA A 1 88 ? 3.838 0.786 3.209 1.00 98.12 88 ALA A C 1
ATOM 640 O O . ALA A 1 88 ? 3.268 0.317 4.198 1.00 98.12 88 ALA A O 1
ATOM 641 N N . ARG A 1 89 ? 5.091 1.259 3.278 1.00 98.50 89 ARG A N 1
ATOM 642 C CA . ARG A 1 89 ? 5.858 1.299 4.532 1.00 98.50 89 ARG A CA 1
ATOM 643 C C . ARG A 1 89 ? 5.229 2.249 5.549 1.00 98.50 89 ARG A C 1
ATOM 645 O O . ARG A 1 89 ? 5.113 1.888 6.717 1.00 98.50 89 ARG A O 1
ATOM 652 N N . ARG A 1 90 ? 4.809 3.441 5.123 1.00 98.31 90 ARG A N 1
ATOM 653 C CA . ARG A 1 90 ? 4.126 4.413 5.988 1.00 98.31 90 ARG A CA 1
ATOM 654 C C . ARG A 1 90 ? 2.852 3.816 6.595 1.00 98.31 90 ARG A C 1
ATOM 656 O O . ARG A 1 90 ? 2.656 3.890 7.809 1.00 98.31 90 ARG A O 1
ATOM 663 N N . LEU A 1 91 ? 2.025 3.177 5.771 1.00 98.06 91 LEU A N 1
ATOM 664 C CA . LEU A 1 91 ? 0.804 2.505 6.216 1.00 98.06 91 LEU A CA 1
ATOM 665 C C . LEU A 1 91 ? 1.106 1.319 7.137 1.00 98.06 91 LEU A C 1
ATOM 667 O O . LEU A 1 91 ? 0.387 1.111 8.113 1.00 98.06 91 LEU A O 1
ATOM 671 N N . LEU A 1 92 ? 2.187 0.570 6.889 1.00 98.25 92 LEU A N 1
ATOM 672 C CA . LEU A 1 92 ? 2.606 -0.533 7.758 1.00 98.25 92 LEU A CA 1
ATOM 673 C C . LEU A 1 92 ? 2.927 -0.044 9.174 1.00 98.25 92 LEU A C 1
ATOM 675 O O . LEU A 1 92 ? 2.530 -0.685 10.148 1.00 98.25 92 LEU A O 1
ATOM 679 N N . GLU A 1 93 ? 3.604 1.097 9.304 1.00 98.00 93 GLU A N 1
ATOM 680 C CA . GLU A 1 93 ? 3.885 1.694 10.613 1.00 98.00 93 GLU A CA 1
ATOM 681 C C . GLU A 1 93 ? 2.603 2.173 11.313 1.00 98.00 93 GLU A C 1
ATOM 683 O O . GLU A 1 93 ? 2.432 1.953 12.515 1.00 98.00 93 GLU A O 1
ATOM 688 N N . LEU A 1 94 ? 1.642 2.735 10.571 1.00 96.75 94 LEU A N 1
ATOM 689 C CA . LEU A 1 94 ? 0.321 3.070 11.119 1.00 96.75 94 LEU A CA 1
ATOM 690 C C . LEU A 1 94 ? -0.455 1.824 11.570 1.00 9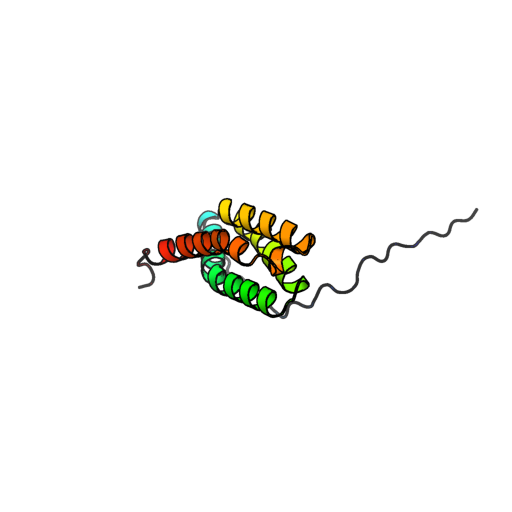6.75 94 LEU A C 1
ATOM 692 O O . LEU A 1 94 ? -1.097 1.858 12.624 1.00 96.75 94 LEU A O 1
ATOM 696 N N . ALA A 1 95 ? -0.382 0.727 10.813 1.00 96.19 95 ALA A N 1
ATOM 697 C CA . ALA A 1 95 ? -1.015 -0.543 11.162 1.00 96.19 95 ALA A CA 1
ATOM 698 C C . ALA A 1 95 ? -0.387 -1.149 12.426 1.00 96.19 95 ALA A C 1
ATOM 700 O O . ALA A 1 95 ? -1.101 -1.568 13.335 1.00 96.19 95 ALA A O 1
ATOM 701 N N . ARG A 1 96 ? 0.948 -1.121 12.541 1.00 95.62 96 ARG A N 1
ATOM 702 C CA . ARG A 1 96 ? 1.684 -1.553 13.745 1.00 95.62 96 ARG A CA 1
ATOM 703 C C . ARG A 1 96 ? 1.326 -0.733 14.979 1.00 95.62 96 ARG A C 1
ATOM 705 O O . ARG A 1 96 ? 1.259 -1.285 16.072 1.00 95.62 96 ARG A O 1
ATOM 712 N N . ALA A 1 97 ? 1.072 0.560 14.799 1.00 96.19 97 ALA A N 1
ATOM 713 C CA . ALA A 1 97 ? 0.624 1.450 15.863 1.00 96.19 97 ALA A CA 1
ATOM 714 C C . ALA A 1 97 ? -0.883 1.335 16.179 1.00 96.19 97 ALA A C 1
ATOM 716 O O . ALA A 1 97 ? -1.360 2.063 17.049 1.00 96.19 97 ALA A O 1
ATOM 717 N N . GLY A 1 98 ? -1.643 0.493 15.464 1.00 94.56 98 GLY A N 1
ATOM 718 C CA . GLY A 1 98 ? -3.095 0.355 15.636 1.00 94.56 98 GLY A CA 1
ATOM 719 C C . GLY A 1 98 ? -3.900 1.588 15.205 1.00 94.56 98 GLY A C 1
ATOM 720 O O . GLY A 1 98 ? -5.032 1.769 15.640 1.00 94.56 98 GLY A O 1
ATOM 721 N N . LYS A 1 99 ? -3.319 2.467 14.378 1.00 94.88 99 LYS A N 1
ATOM 722 C CA . LYS A 1 99 ? -3.924 3.747 13.962 1.00 94.88 99 LYS A CA 1
ATOM 723 C C . LYS A 1 99 ? -4.533 3.717 12.565 1.00 94.88 99 LYS A C 1
ATOM 725 O O . LYS A 1 99 ? -5.213 4.663 12.193 1.00 94.88 99 LYS A O 1
ATOM 730 N N . LEU A 1 100 ? -4.251 2.680 11.777 1.00 92.88 100 LEU A N 1
ATOM 731 C CA . LEU A 1 100 ? -4.691 2.626 10.385 1.00 92.88 100 LEU A CA 1
ATOM 732 C C . LEU A 1 100 ? -6.197 2.349 10.257 1.00 92.88 100 LEU A C 1
ATOM 734 O O . LEU A 1 100 ? -6.868 2.994 9.461 1.00 92.88 100 LEU A O 1
ATOM 738 N N . ALA A 1 101 ? -6.745 1.442 11.072 1.00 89.88 101 ALA A N 1
ATOM 739 C CA . ALA A 1 101 ? -8.163 1.072 11.013 1.00 89.88 101 ALA A CA 1
ATOM 740 C C . ALA A 1 101 ? -9.111 2.251 11.308 1.00 89.88 101 ALA A C 1
ATOM 742 O O . ALA A 1 101 ? -10.193 2.339 10.738 1.00 89.88 101 ALA A O 1
ATOM 743 N N . SER A 1 102 ? -8.689 3.188 12.161 1.00 89.44 102 SER A N 1
ATOM 744 C CA . SER A 1 102 ? -9.463 4.387 12.501 1.00 89.44 102 SER A CA 1
ATOM 745 C C . SER A 1 102 ? -9.284 5.543 11.515 1.00 89.44 102 SER A C 1
ATOM 747 O O . SER A 1 102 ? -9.899 6.591 11.706 1.00 89.44 102 SER A O 1
ATOM 749 N N . ARG A 1 103 ? -8.435 5.378 10.492 1.00 92.75 103 ARG A N 1
ATOM 750 C CA . ARG A 1 103 ? -8.020 6.446 9.573 1.00 92.75 103 ARG A CA 1
ATOM 751 C C . ARG A 1 103 ? -8.016 5.961 8.119 1.00 92.75 103 ARG A C 1
ATOM 753 O O . ARG A 1 103 ? -6.956 5.876 7.495 1.00 92.75 103 ARG A O 1
ATOM 760 N N . PRO A 1 104 ? -9.187 5.590 7.569 1.00 87.75 104 PRO A N 1
ATOM 761 C CA . PRO A 1 104 ? -9.291 5.057 6.212 1.00 87.75 104 PRO A CA 1
ATOM 762 C C . PRO A 1 104 ? -8.829 6.050 5.136 1.00 87.75 104 PRO A C 1
ATOM 764 O O . PRO A 1 104 ? -8.433 5.630 4.053 1.00 87.75 104 PRO A O 1
ATOM 767 N N . GLU A 1 105 ? -8.826 7.355 5.420 1.00 93.69 105 GLU A N 1
ATOM 768 C CA . GLU A 1 105 ? -8.300 8.386 4.523 1.00 93.69 105 GLU A CA 1
ATOM 769 C C . GLU A 1 105 ? -6.815 8.200 4.191 1.00 93.69 105 GLU A C 1
ATOM 771 O O . GLU A 1 105 ? -6.371 8.602 3.117 1.00 93.69 105 GLU A O 1
ATOM 776 N N . GLU A 1 106 ? -6.060 7.535 5.068 1.00 94.75 106 GLU A N 1
ATOM 777 C CA . GLU A 1 106 ? -4.635 7.273 4.864 1.00 94.75 106 GLU A CA 1
ATOM 778 C C . GLU A 1 106 ? -4.386 6.373 3.642 1.00 94.75 106 GLU A C 1
ATOM 780 O O . GLU A 1 106 ? -3.324 6.440 3.028 1.00 94.75 106 GLU A O 1
ATOM 785 N N . MET A 1 107 ? -5.383 5.586 3.226 1.00 96.12 107 MET A N 1
ATOM 786 C CA . MET A 1 107 ? -5.298 4.713 2.052 1.00 96.12 107 MET A CA 1
ATOM 787 C C . MET A 1 107 ? -5.343 5.463 0.715 1.00 96.12 107 MET A C 1
ATOM 789 O O . MET A 1 107 ? -4.871 4.928 -0.288 1.00 96.12 107 MET A O 1
ATOM 793 N N . GLN A 1 108 ? -5.865 6.693 0.673 1.00 96.81 108 GLN A N 1
ATOM 794 C CA . GLN A 1 108 ? -6.143 7.406 -0.584 1.00 96.81 108 GLN A CA 1
ATOM 795 C C . GLN A 1 108 ? -4.898 7.588 -1.457 1.00 96.81 108 GLN A C 1
ATOM 797 O O . GLN A 1 108 ? -4.967 7.448 -2.679 1.00 96.81 108 GLN A O 1
ATOM 802 N N . THR A 1 109 ? -3.747 7.862 -0.839 1.00 97.00 109 THR A N 1
ATOM 803 C CA . THR A 1 109 ? -2.480 8.010 -1.564 1.00 97.00 109 THR A CA 1
ATOM 804 C C . THR A 1 109 ? -2.078 6.704 -2.241 1.00 97.00 109 THR A C 1
ATOM 806 O O . THR A 1 109 ? -1.741 6.715 -3.423 1.00 97.00 109 THR A O 1
ATOM 809 N N . LEU A 1 110 ? -2.153 5.577 -1.523 1.00 96.94 110 LEU A N 1
ATOM 810 C CA . LEU A 1 110 ? -1.832 4.265 -2.084 1.00 96.94 110 LEU A CA 1
ATOM 811 C C . LEU A 1 110 ? -2.800 3.902 -3.216 1.00 96.94 110 LEU A C 1
ATOM 813 O O . LEU A 1 110 ? -2.368 3.405 -4.251 1.00 96.94 110 LEU A O 1
ATOM 817 N N . GLU A 1 111 ? -4.091 4.184 -3.046 1.00 97.19 111 GLU A N 1
ATOM 818 C CA . GLU A 1 111 ? -5.108 3.931 -4.071 1.00 97.19 111 GLU A CA 1
ATOM 819 C C . GLU A 1 111 ? -4.840 4.706 -5.360 1.00 97.19 111 GLU A C 1
ATOM 821 O O . GLU A 1 111 ? -4.885 4.120 -6.443 1.00 97.19 111 GLU A O 1
ATOM 826 N N . ARG A 1 112 ? -4.499 5.994 -5.249 1.00 97.25 112 ARG A N 1
ATOM 827 C CA . ARG A 1 112 ? -4.140 6.820 -6.405 1.00 97.25 112 ARG A CA 1
ATOM 828 C C . ARG A 1 112 ? -2.914 6.263 -7.126 1.00 97.25 112 ARG A C 1
ATOM 830 O O . ARG A 1 112 ? -2.982 6.049 -8.327 1.00 97.25 112 ARG A O 1
ATOM 837 N N . LEU A 1 113 ? -1.842 5.948 -6.397 1.00 96.44 113 LEU A N 1
ATOM 838 C CA . LEU A 1 113 ? -0.619 5.396 -6.995 1.00 96.44 113 LEU A CA 1
ATOM 839 C C . LEU A 1 113 ? -0.878 4.072 -7.734 1.00 96.44 113 LEU A C 1
ATOM 841 O O . LEU A 1 113 ? -0.336 3.843 -8.812 1.00 96.44 113 LEU A O 1
ATOM 845 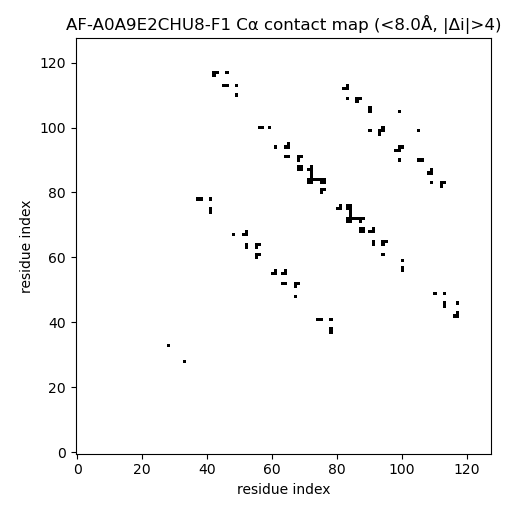N N . VAL A 1 114 ? -1.722 3.197 -7.177 1.00 94.94 114 VAL A N 1
ATOM 846 C CA . VAL A 1 114 ? -2.128 1.948 -7.844 1.00 94.94 114 VAL A CA 1
ATOM 847 C C . VAL A 1 114 ? -2.964 2.239 -9.095 1.00 94.94 114 VAL A C 1
ATOM 849 O O . VAL A 1 114 ? -2.767 1.596 -10.129 1.00 94.94 114 VAL A O 1
ATOM 852 N N . SER A 1 115 ? -3.876 3.211 -9.026 1.00 94.75 115 SER A N 1
ATOM 853 C CA . SER A 1 115 ? -4.665 3.651 -10.181 1.00 94.75 115 SER A CA 1
ATOM 854 C C . SER A 1 115 ? -3.776 4.200 -11.300 1.00 94.75 115 SER A C 1
ATOM 856 O O . SER A 1 115 ? -3.984 3.846 -12.455 1.00 94.75 115 SER A O 1
ATOM 858 N N . ASP A 1 116 ? -2.762 5.001 -10.976 1.00 94.00 116 ASP A N 1
ATOM 859 C CA . ASP A 1 116 ? -1.861 5.610 -11.963 1.00 94.00 116 ASP A CA 1
ATOM 860 C C . ASP A 1 116 ? -1.026 4.549 -12.700 1.00 94.00 116 ASP A C 1
ATOM 862 O O . ASP A 1 116 ? -0.910 4.576 -13.928 1.00 94.00 116 ASP A O 1
ATOM 866 N N . VAL A 1 117 ? -0.499 3.561 -11.965 1.00 91.75 117 VAL A N 1
ATOM 867 C CA . VAL A 1 117 ? 0.251 2.432 -12.547 1.00 91.75 117 VAL A CA 1
ATOM 868 C C . VAL A 1 117 ? -0.635 1.591 -13.463 1.00 91.75 117 VAL A C 1
ATOM 870 O O . VAL A 1 117 ? -0.227 1.214 -14.557 1.00 91.75 117 VAL A O 1
ATOM 873 N N . THR A 1 118 ? -1.867 1.312 -13.039 1.00 88.50 118 THR A N 1
ATOM 874 C CA . THR A 1 118 ? -2.781 0.460 -13.813 1.00 88.50 118 THR A CA 1
ATOM 875 C C . THR A 1 118 ? -3.354 1.172 -15.033 1.00 88.50 118 THR A C 1
ATOM 877 O O . THR A 1 118 ? -3.528 0.532 -16.065 1.00 88.50 118 THR A O 1
ATOM 880 N N . ALA A 1 119 ? -3.576 2.487 -14.962 1.00 87.38 119 ALA A N 1
ATOM 881 C CA . ALA A 1 119 ? -3.966 3.297 -16.112 1.00 87.38 119 ALA A CA 1
ATOM 882 C C . ALA A 1 119 ? -2.842 3.383 -17.155 1.00 87.38 119 ALA A C 1
ATOM 884 O O . ALA A 1 119 ? -3.104 3.217 -18.342 1.00 87.38 119 ALA A O 1
ATOM 885 N N . SER A 1 120 ? -1.591 3.544 -16.713 1.00 78.50 120 SER A N 1
ATOM 886 C CA . SER A 1 120 ? -0.423 3.609 -17.608 1.00 78.50 120 SER A CA 1
ATOM 887 C C . SER A 1 120 ? -0.186 2.309 -18.391 1.00 78.50 120 SER A C 1
ATOM 889 O O . SER A 1 120 ? 0.443 2.336 -19.443 1.00 78.50 120 SER A O 1
ATOM 891 N N . HIS A 1 121 ? -0.700 1.175 -17.900 1.00 67.62 121 HIS A N 1
ATOM 892 C CA . HIS A 1 121 ? -0.591 -0.133 -18.554 1.00 67.62 121 HIS A CA 1
ATOM 893 C C . HIS A 1 121 ? -1.700 -0.388 -19.599 1.00 67.62 121 HIS A C 1
ATOM 895 O O . HIS A 1 121 ? -1.561 -1.273 -20.437 1.00 67.62 121 HIS A O 1
ATOM 901 N N . VAL A 1 122 ? -2.811 0.366 -19.574 1.00 59.47 122 VAL A N 1
ATOM 902 C CA . VAL A 1 122 ? -3.923 0.208 -20.539 1.00 59.47 122 VAL A CA 1
ATOM 903 C C . VAL A 1 122 ? -3.578 0.794 -21.917 1.00 59.47 122 VAL A C 1
ATOM 905 O O . VAL A 1 122 ? -4.169 0.390 -22.916 1.00 59.47 122 VAL A O 1
ATOM 908 N N . ASP A 1 123 ? -2.586 1.682 -21.989 1.00 49.84 123 ASP A N 1
ATOM 909 C CA . ASP A 1 123 ? -2.159 2.344 -23.227 1.00 49.84 123 ASP A CA 1
ATOM 910 C C . ASP A 1 123 ? -1.088 1.571 -24.030 1.00 49.84 123 ASP A C 1
ATOM 912 O O . ASP A 1 123 ? -0.583 2.104 -25.019 1.00 49.84 123 ASP A O 1
ATOM 916 N N . ASP A 1 124 ? -0.753 0.322 -23.668 1.00 44.97 124 ASP A N 1
ATOM 917 C CA . ASP A 1 124 ? 0.159 -0.528 -24.455 1.00 44.97 124 ASP A CA 1
ATOM 918 C C . ASP A 1 124 ? -0.620 -1.585 -25.280 1.00 44.97 124 ASP A C 1
ATOM 920 O O . ASP A 1 124 ? -1.023 -2.631 -24.757 1.00 44.97 124 ASP A O 1
ATOM 924 N N . PRO A 1 125 ? -0.895 -1.340 -26.580 1.00 44.25 125 PRO A N 1
ATOM 925 C CA . PRO A 1 125 ? -1.705 -2.210 -27.431 1.00 44.25 125 PRO A CA 1
ATOM 926 C C . PRO A 1 125 ? -0.910 -3.417 -27.958 1.00 44.25 125 PRO A C 1
ATOM 928 O O . PRO A 1 125 ? -0.859 -3.640 -29.169 1.00 44.25 125 PRO A O 1
ATOM 931 N N . GLN A 1 126 ? -0.270 -4.206 -27.093 1.00 47.16 126 GLN A N 1
ATOM 932 C CA . GLN A 1 126 ? 0.513 -5.380 -27.507 1.00 47.16 126 GLN A CA 1
ATOM 933 C C . GLN A 1 126 ? 0.049 -6.667 -26.812 1.00 47.16 126 GLN A C 1
ATOM 935 O O . GLN A 1 126 ? 0.690 -7.190 -25.906 1.00 47.16 126 GLN A O 1
ATOM 940 N N . ALA A 1 127 ? -1.062 -7.211 -27.311 1.00 39.44 127 ALA A N 1
ATOM 941 C CA . ALA A 1 127 ? -1.332 -8.650 -27.331 1.00 39.44 127 ALA A CA 1
ATOM 942 C C . ALA A 1 127 ? -2.313 -8.961 -28.477 1.00 39.44 127 ALA A C 1
ATOM 944 O O . ALA A 1 127 ? -3.490 -9.253 -28.256 1.00 39.44 127 ALA A O 1
ATOM 945 N N . GLY A 1 128 ? -1.818 -8.831 -29.709 1.00 34.59 128 GLY A N 1
ATOM 946 C CA . GLY A 1 128 ? -2.436 -9.306 -30.947 1.00 34.59 128 GLY A CA 1
ATOM 9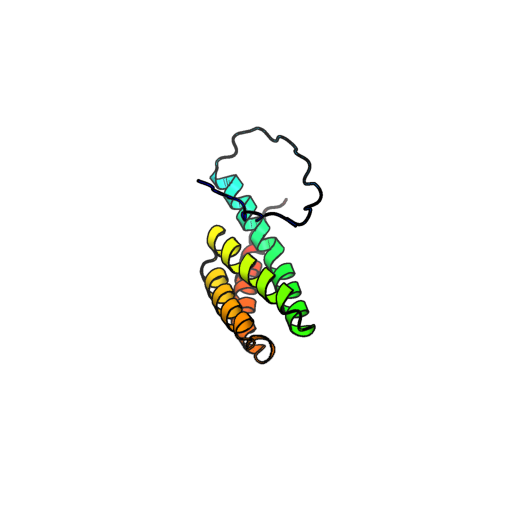47 C C . GLY A 1 128 ? -1.390 -10.018 -31.786 1.00 34.59 128 GLY A C 1
ATOM 948 O O . GLY A 1 128 ? -0.243 -9.520 -31.799 1.00 34.59 128 GLY A O 1
#